Protein AF-K5YD12-F1 (afdb_monomer_lite)

Sequence (44 aa):
MLSQQQELPLSEYSSLYDIVVPQDNLLRRINDLVDFTFVYQELA

Foldseek 3Di:
DPPDPDPPPQPPCNVVCVVVPDCPDPVNVVVVVDDPVVVVVVVD

Organism: NCBI:txid999420

Structure (mmCIF, N/CA/C/O backbone):
data_AF-K5YD12-F1
#
_entry.id   AF-K5YD12-F1
#
loop_
_atom_site.group_PDB
_atom_site.id
_atom_site.type_symbol
_atom_site.label_atom_id
_atom_site.label_alt_id
_atom_site.label_comp_id
_atom_site.label_asym_id
_atom_site.label_entity_id
_atom_site.label_seq_id
_atom_site.pdbx_PDB_ins_code
_atom_site.Cartn_x
_atom_site.Cartn_y
_atom_site.Cartn_z
_atom_site.occupancy
_atom_site.B_iso_or_equiv
_atom_site.auth_seq_id
_atom_site.auth_comp_id
_atom_site.auth_asym_id
_atom_site.auth_atom_id
_atom_site.pdbx_PDB_model_num
ATOM 1 N N . MET A 1 1 ? -8.808 -4.977 24.407 1.00 61.09 1 MET A N 1
ATOM 2 C CA . MET A 1 1 ? -8.656 -3.846 23.473 1.00 61.09 1 MET A CA 1
ATOM 3 C C . MET A 1 1 ? -7.457 -4.159 22.610 1.00 61.09 1 MET A C 1
ATOM 5 O O . MET A 1 1 ? -6.380 -4.339 23.167 1.00 61.09 1 MET A O 1
ATOM 9 N N . LEU A 1 2 ? -7.653 -4.356 21.306 1.00 57.19 2 LEU A N 1
ATOM 10 C CA . LEU A 1 2 ? -6.522 -4.472 20.387 1.00 57.19 2 LEU A CA 1
ATOM 11 C C . LEU A 1 2 ? -5.762 -3.146 20.449 1.00 57.19 2 LEU A C 1
ATOM 13 O O . LEU A 1 2 ? -6.370 -2.080 20.350 1.00 57.19 2 LEU A O 1
ATOM 17 N N . SER A 1 3 ? -4.456 -3.208 20.679 1.00 67.25 3 SER A N 1
ATOM 18 C CA . SER A 1 3 ? -3.603 -2.029 20.606 1.00 67.25 3 SER A CA 1
ATOM 19 C C . SER A 1 3 ? -3.766 -1.427 19.216 1.00 67.25 3 SER A C 1
ATOM 21 O O . SER A 1 3 ? -3.548 -2.132 18.229 1.00 67.25 3 SER A O 1
ATOM 23 N N . GLN A 1 4 ? -4.172 -0.156 19.131 1.00 63.94 4 GLN A N 1
ATOM 24 C CA . GLN A 1 4 ? -4.156 0.555 17.856 1.00 63.94 4 GLN A CA 1
ATOM 25 C C . GLN A 1 4 ? -2.753 0.408 17.275 1.00 63.94 4 GLN A C 1
ATOM 27 O O . GLN A 1 4 ? -1.768 0.625 17.989 1.00 63.94 4 GLN A O 1
ATOM 32 N N . GLN A 1 5 ? -2.671 -0.044 16.024 1.00 60.56 5 GLN A N 1
ATOM 33 C CA . GLN A 1 5 ? -1.398 -0.200 15.343 1.00 60.56 5 GLN A CA 1
ATOM 34 C C . GLN A 1 5 ? -0.658 1.129 15.448 1.00 60.56 5 GLN A C 1
ATOM 36 O O . GLN A 1 5 ? -1.169 2.162 15.021 1.00 60.56 5 GLN A O 1
ATOM 41 N N . GLN A 1 6 ? 0.517 1.102 16.077 1.00 62.66 6 GLN A N 1
ATOM 42 C CA . GLN A 1 6 ? 1.410 2.248 16.061 1.00 62.66 6 GLN A CA 1
ATOM 43 C C . GLN A 1 6 ? 1.642 2.583 14.595 1.00 62.66 6 GLN A C 1
ATOM 45 O O . GLN A 1 6 ? 2.015 1.691 13.827 1.00 62.66 6 GLN A O 1
ATOM 50 N N . GLU A 1 7 ? 1.328 3.824 14.212 1.00 66.38 7 GLU A N 1
ATOM 51 C CA . GLU A 1 7 ? 1.576 4.319 12.863 1.00 66.38 7 GLU A CA 1
ATOM 52 C C . GLU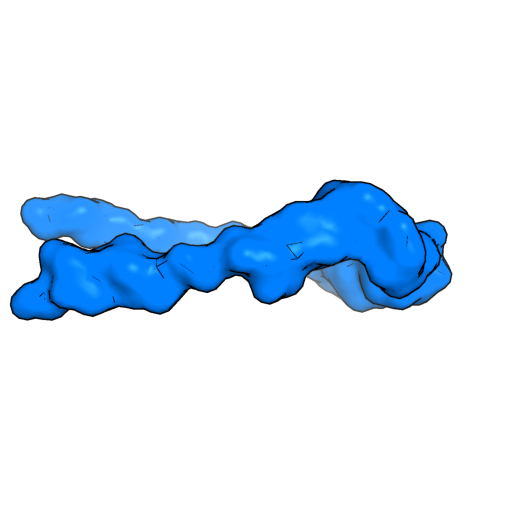 A 1 7 ? 2.981 3.875 12.471 1.00 66.38 7 GLU A C 1
ATOM 54 O O . GLU A 1 7 ? 3.952 4.170 13.173 1.00 66.38 7 GLU A O 1
ATOM 59 N N . LEU A 1 8 ? 3.072 3.066 11.412 1.00 71.06 8 LEU A N 1
ATOM 60 C CA . LEU A 1 8 ? 4.358 2.656 10.874 1.00 71.06 8 LEU A CA 1
ATOM 61 C C . LEU A 1 8 ? 5.087 3.955 10.532 1.00 71.06 8 LEU A C 1
ATOM 63 O O . LEU A 1 8 ? 4.567 4.694 9.693 1.00 71.06 8 LEU A O 1
ATOM 67 N N . PRO A 1 9 ? 6.232 4.273 11.167 1.00 68.56 9 PRO A N 1
ATOM 68 C CA . PRO A 1 9 ? 6.978 5.465 10.815 1.00 68.56 9 PRO A CA 1
ATOM 69 C C . PRO A 1 9 ? 7.467 5.261 9.386 1.00 68.56 9 PRO A C 1
ATOM 71 O O . PRO A 1 9 ? 8.427 4.529 9.129 1.00 68.56 9 PRO A O 1
ATOM 74 N N . LEU A 1 10 ? 6.728 5.834 8.439 1.00 76.25 10 LEU A N 1
ATOM 75 C CA . LEU A 1 10 ? 7.075 5.766 7.036 1.00 76.25 10 LEU A CA 1
ATOM 76 C C . LEU A 1 10 ? 8.419 6.470 6.878 1.00 76.25 10 LEU A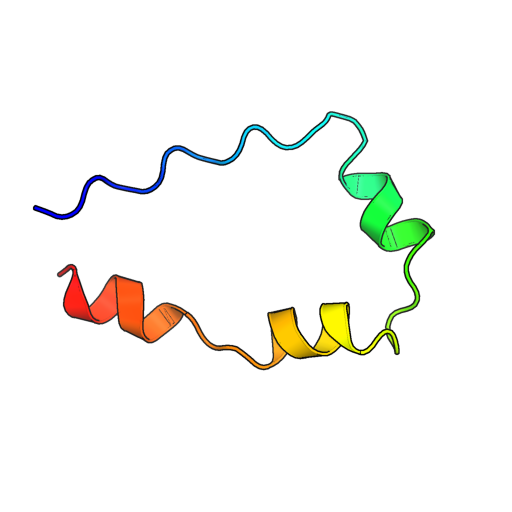 C 1
ATOM 78 O O . LEU A 1 10 ? 8.651 7.540 7.436 1.00 76.25 10 LEU A O 1
ATOM 82 N N . SER A 1 11 ? 9.325 5.845 6.131 1.00 80.38 11 SER A N 1
ATOM 83 C CA . SER A 1 11 ? 10.569 6.505 5.753 1.00 80.38 11 SER A CA 1
ATOM 84 C C . SER A 1 11 ? 10.247 7.799 4.998 1.00 80.38 11 SER A C 1
ATOM 86 O O . SER A 1 11 ? 9.295 7.836 4.214 1.00 80.38 11 SER A O 1
ATOM 88 N N . GLU A 1 12 ? 11.096 8.819 5.151 1.00 82.12 12 GLU A N 1
ATOM 89 C CA . GLU A 1 12 ? 11.102 10.041 4.324 1.00 82.12 12 GLU A CA 1
ATOM 90 C C . GLU A 1 12 ? 11.079 9.735 2.813 1.00 82.12 12 GLU A C 1
ATOM 92 O O . GLU A 1 12 ? 10.645 10.544 1.997 1.00 82.12 12 GLU A O 1
ATOM 97 N N . TYR A 1 13 ? 11.520 8.534 2.434 1.00 85.31 13 TYR A N 1
ATOM 98 C CA . TYR A 1 13 ? 11.567 8.047 1.061 1.00 85.31 13 TYR A CA 1
ATOM 99 C C . TYR A 1 13 ? 10.398 7.132 0.678 1.00 85.31 13 TYR A C 1
ATOM 101 O O . TYR A 1 13 ? 10.459 6.471 -0.355 1.00 85.31 13 TYR A O 1
ATOM 109 N N . SER A 1 14 ? 9.336 7.061 1.480 1.00 82.12 14 SER A N 1
ATOM 110 C CA . SER A 1 14 ? 8.141 6.261 1.166 1.00 82.12 14 SER A CA 1
ATOM 111 C C . SER A 1 14 ? 7.538 6.619 -0.196 1.00 82.12 14 SER A C 1
ATOM 113 O O . SER A 1 14 ? 7.117 5.730 -0.930 1.00 82.12 14 SER A O 1
ATOM 115 N N . SER A 1 15 ? 7.624 7.887 -0.598 1.00 84.81 15 SER A N 1
ATOM 116 C CA . SER A 1 15 ? 7.220 8.374 -1.923 1.00 84.81 15 SER A CA 1
ATOM 117 C C . SER A 1 15 ? 8.012 7.765 -3.089 1.00 84.81 15 SER A C 1
ATOM 119 O O . SER A 1 15 ? 7.513 7.728 -4.212 1.00 84.81 15 SER A O 1
ATOM 121 N N . LEU A 1 16 ? 9.221 7.233 -2.855 1.00 88.75 16 LEU A N 1
ATOM 122 C CA . LEU A 1 16 ? 9.970 6.511 -3.888 1.00 88.75 16 LEU A CA 1
ATOM 123 C C . LEU A 1 16 ? 9.270 5.214 -4.290 1.00 88.75 16 LEU A C 1
ATOM 125 O O . LEU A 1 16 ? 9.405 4.798 -5.438 1.00 88.75 16 LEU A O 1
ATOM 129 N N . TYR A 1 17 ? 8.512 4.588 -3.384 1.00 85.25 17 TYR A N 1
ATOM 130 C CA . TYR A 1 17 ? 7.743 3.386 -3.702 1.00 85.25 17 TYR A CA 1
ATOM 131 C C . TYR A 1 17 ? 6.782 3.645 -4.868 1.00 85.25 17 TYR A C 1
ATOM 133 O O . TYR A 1 17 ? 6.734 2.855 -5.809 1.00 85.25 17 TYR A O 1
ATOM 141 N N . ASP A 1 18 ? 6.106 4.796 -4.869 1.00 84.06 18 ASP A N 1
ATOM 142 C CA . ASP A 1 18 ? 5.156 5.167 -5.920 1.00 84.06 18 ASP A CA 1
ATOM 143 C C . ASP A 1 18 ? 5.805 5.416 -7.282 1.00 84.06 18 ASP A C 1
ATOM 145 O O . ASP A 1 18 ? 5.151 5.230 -8.310 1.00 84.06 18 ASP A O 1
ATOM 149 N N . ILE A 1 19 ? 7.076 5.824 -7.279 1.00 89.50 19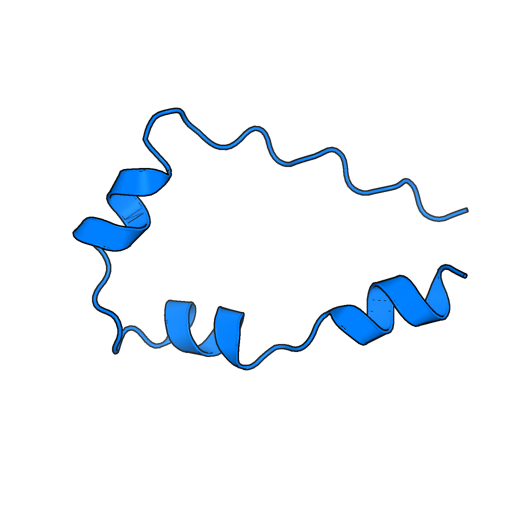 ILE A N 1
ATOM 150 C CA . ILE A 1 19 ? 7.853 6.160 -8.476 1.00 89.50 19 ILE A CA 1
ATOM 151 C C . ILE A 1 19 ? 8.541 4.915 -9.047 1.00 89.50 19 ILE A C 1
ATOM 153 O O . ILE A 1 19 ? 8.611 4.744 -10.263 1.00 89.50 19 ILE A O 1
ATOM 157 N N . VAL A 1 20 ? 9.077 4.056 -8.178 1.00 90.06 20 VAL A N 1
ATOM 158 C CA . VAL A 1 20 ? 9.913 2.910 -8.564 1.00 90.06 20 VAL A CA 1
ATOM 159 C C . VAL A 1 20 ? 9.076 1.663 -8.831 1.00 90.06 20 VAL A C 1
ATOM 161 O O . VAL A 1 20 ? 9.465 0.845 -9.665 1.00 90.06 20 VAL A O 1
ATOM 164 N N . VAL A 1 21 ? 7.939 1.497 -8.145 1.00 88.06 21 VAL A N 1
ATOM 165 C CA . VAL A 1 21 ? 7.081 0.316 -8.285 1.00 88.06 21 VAL A CA 1
ATOM 166 C C . VAL A 1 21 ? 5.942 0.604 -9.269 1.00 88.06 21 VAL A C 1
ATOM 168 O O . VAL A 1 21 ? 5.054 1.407 -8.965 1.00 88.06 21 VAL A O 1
ATOM 171 N N . PRO A 1 22 ? 5.914 -0.076 -10.431 1.00 88.94 22 PRO A N 1
ATOM 172 C CA . PRO A 1 22 ? 4.857 0.087 -11.422 1.00 88.94 22 PRO A CA 1
ATOM 173 C C . PRO A 1 22 ? 3.452 -0.164 -10.856 1.00 88.94 22 PRO A C 1
ATOM 175 O O . PRO A 1 22 ? 3.258 -1.004 -9.978 1.00 88.94 22 PRO A O 1
ATOM 178 N N . GLN A 1 23 ? 2.450 0.531 -11.399 1.00 83.94 23 GLN A N 1
ATOM 179 C CA . GLN A 1 23 ? 1.040 0.385 -10.995 1.00 83.94 23 GLN A CA 1
ATOM 180 C C . GLN A 1 23 ? 0.475 -1.017 -11.283 1.00 83.94 23 GLN A C 1
ATOM 182 O O . GLN A 1 23 ? -0.488 -1.466 -10.666 1.00 83.94 23 GLN A O 1
ATOM 187 N N . ASP A 1 24 ? 1.061 -1.735 -12.238 1.00 87.62 24 ASP A N 1
ATOM 188 C CA . A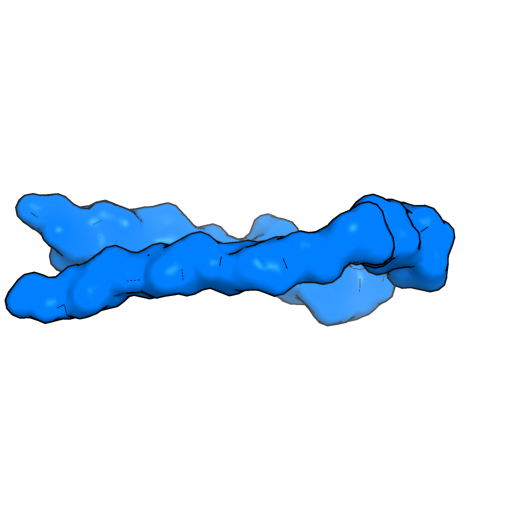SP A 1 24 ? 0.697 -3.109 -12.562 1.00 87.62 24 ASP A CA 1
ATOM 189 C C . ASP A 1 24 ? 1.390 -4.156 -11.682 1.00 87.62 24 ASP A C 1
ATOM 191 O O . ASP A 1 24 ? 1.101 -5.348 -11.815 1.00 87.62 24 ASP A O 1
ATOM 195 N N . ASN A 1 25 ? 2.244 -3.727 -10.747 1.00 89.94 25 ASN A N 1
ATOM 196 C CA . ASN A 1 25 ? 2.887 -4.620 -9.801 1.00 89.94 25 ASN A CA 1
ATOM 197 C C . ASN A 1 25 ? 1.841 -5.381 -8.976 1.00 89.94 25 ASN A C 1
ATOM 199 O O . ASN A 1 25 ? 0.952 -4.798 -8.354 1.00 89.94 25 ASN A O 1
ATOM 203 N N . LEU A 1 26 ? 1.988 -6.704 -8.942 1.00 87.00 26 LEU A N 1
ATOM 204 C CA . LEU A 1 26 ? 1.061 -7.602 -8.264 1.00 87.00 26 LEU A CA 1
ATOM 205 C C . LEU A 1 26 ? 0.878 -7.255 -6.778 1.00 87.00 26 LEU A C 1
ATOM 207 O O . LEU A 1 26 ? -0.247 -7.273 -6.295 1.00 87.00 26 LEU A O 1
ATOM 211 N N . LEU A 1 27 ? 1.955 -6.919 -6.060 1.00 83.50 27 LEU A N 1
ATOM 212 C CA . LEU A 1 27 ? 1.889 -6.602 -4.628 1.00 83.50 27 LEU A CA 1
ATOM 213 C C . LEU A 1 27 ? 1.155 -5.284 -4.375 1.00 83.50 27 LEU A C 1
ATOM 215 O O . LEU A 1 27 ? 0.378 -5.189 -3.430 1.00 83.50 27 LEU A O 1
ATOM 219 N N . ARG A 1 28 ? 1.352 -4.292 -5.250 1.00 85.19 28 ARG A N 1
ATOM 220 C CA . ARG A 1 28 ? 0.622 -3.022 -5.193 1.00 85.19 28 ARG A CA 1
ATOM 221 C C . ARG A 1 28 ? -0.876 -3.243 -5.398 1.00 85.19 28 ARG A C 1
ATOM 223 O O . ARG A 1 28 ? -1.678 -2.792 -4.593 1.00 85.19 28 ARG A O 1
ATOM 230 N N . ARG A 1 29 ? -1.233 -4.058 -6.395 1.00 83.38 29 ARG A N 1
ATOM 231 C CA . ARG A 1 29 ? -2.625 -4.460 -6.634 1.00 83.38 29 ARG A CA 1
ATOM 232 C C . ARG A 1 29 ? -3.222 -5.232 -5.464 1.00 83.38 29 ARG A C 1
ATOM 234 O O . ARG A 1 29 ? -4.391 -5.049 -5.171 1.00 83.38 29 ARG A O 1
ATOM 241 N N . ILE A 1 30 ? -2.449 -6.086 -4.793 1.00 84.44 30 ILE A N 1
ATOM 242 C CA . ILE A 1 30 ? -2.921 -6.792 -3.594 1.00 84.44 30 ILE A CA 1
ATOM 243 C C . ILE A 1 30 ? -3.271 -5.792 -2.486 1.00 84.44 30 ILE A C 1
ATOM 245 O O . ILE A 1 30 ? -4.319 -5.948 -1.873 1.00 84.44 30 ILE A O 1
ATOM 249 N N . ASN A 1 31 ? -2.464 -4.749 -2.266 1.00 75.38 31 ASN A N 1
ATOM 250 C CA . ASN A 1 31 ? -2.795 -3.714 -1.279 1.00 75.38 31 ASN A CA 1
ATOM 251 C C . ASN A 1 31 ? -4.105 -2.981 -1.610 1.00 75.38 31 ASN A C 1
ATOM 253 O O . ASN A 1 31 ? -4.874 -2.700 -0.700 1.00 75.38 31 ASN A O 1
ATOM 257 N N . ASP A 1 32 ? -4.380 -2.719 -2.891 1.00 75.56 32 ASP A N 1
ATOM 258 C CA . ASP A 1 32 ? -5.621 -2.056 -3.319 1.00 75.56 32 ASP A CA 1
ATOM 259 C C . ASP A 1 32 ? -6.847 -2.988 -3.276 1.00 75.56 32 ASP A C 1
ATOM 261 O O . ASP A 1 32 ? -7.979 -2.538 -3.105 1.00 75.56 32 ASP A O 1
ATOM 265 N N . LEU A 1 33 ? -6.639 -4.294 -3.470 1.00 78.25 33 LEU A N 1
ATOM 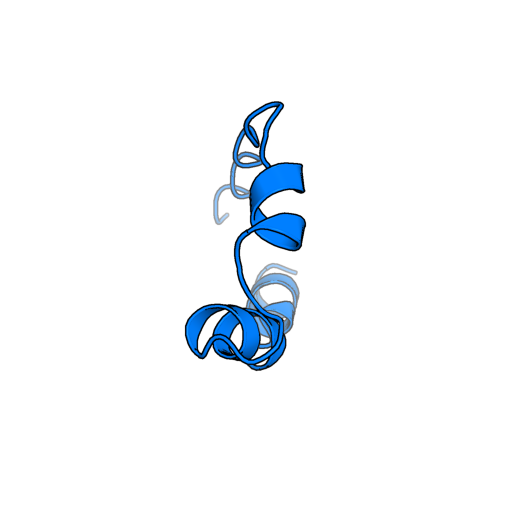266 C CA . LEU A 1 33 ? -7.703 -5.304 -3.495 1.00 78.25 33 LEU A CA 1
ATOM 267 C C . LEU A 1 33 ? -8.095 -5.799 -2.100 1.00 78.25 33 LEU A C 1
ATOM 269 O O . LEU A 1 33 ? -9.184 -6.353 -1.939 1.00 78.25 33 LEU A O 1
ATOM 273 N N . VAL A 1 34 ? -7.215 -5.657 -1.108 1.00 75.38 34 VAL A N 1
ATOM 274 C CA . VAL A 1 34 ? -7.492 -6.096 0.260 1.00 75.38 34 VAL A CA 1
ATOM 275 C C . VAL A 1 34 ? -8.139 -4.954 1.033 1.00 75.38 34 VAL A C 1
ATOM 277 O O . VAL A 1 34 ? -7.483 -4.028 1.501 1.00 75.38 34 VAL A O 1
ATOM 280 N N . ASP A 1 35 ? -9.454 -5.052 1.190 1.00 74.69 35 ASP A N 1
ATOM 281 C CA . ASP A 1 35 ? -10.224 -4.141 2.023 1.00 74.69 35 ASP A CA 1
ATOM 282 C C . ASP A 1 35 ? -10.032 -4.474 3.515 1.00 74.69 35 ASP A C 1
ATOM 284 O O . ASP A 1 35 ? -10.604 -5.426 4.049 1.00 74.69 35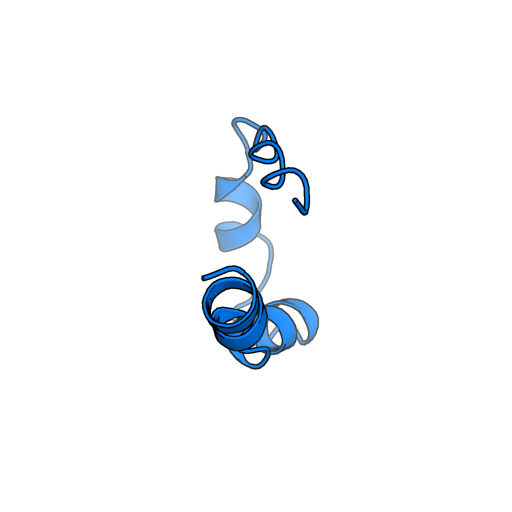 ASP A O 1
ATOM 288 N N . PHE A 1 36 ? -9.214 -3.675 4.203 1.00 75.94 36 PHE A N 1
ATOM 289 C CA . PHE A 1 36 ? -9.000 -3.784 5.649 1.00 75.94 36 PHE A CA 1
ATOM 290 C C . PHE A 1 36 ? -10.053 -3.039 6.486 1.00 75.94 36 PHE A C 1
ATOM 292 O O . PHE A 1 36 ? -9.936 -3.014 7.714 1.00 75.94 36 PHE A O 1
ATOM 299 N N . THR A 1 37 ? -11.096 -2.455 5.880 1.00 77.44 37 THR A N 1
ATOM 300 C CA . THR A 1 37 ? -12.158 -1.757 6.632 1.00 77.44 37 THR A CA 1
ATOM 301 C C . THR A 1 37 ? -12.854 -2.666 7.644 1.00 77.44 37 THR A C 1
ATOM 303 O O . THR A 1 37 ? -13.188 -2.199 8.732 1.00 77.44 37 THR A O 1
ATOM 306 N N . PHE A 1 38 ? -12.971 -3.967 7.349 1.00 78.81 38 PHE A N 1
ATOM 307 C CA . PHE A 1 38 ? -13.467 -5.000 8.270 1.00 78.81 38 PHE A CA 1
ATOM 308 C C . PHE A 1 38 ? -12.764 -4.964 9.638 1.00 78.81 38 PHE A C 1
ATOM 310 O O . PHE A 1 38 ? -13.421 -5.065 10.671 1.00 78.81 38 PHE A O 1
ATOM 317 N N . VAL A 1 39 ? -11.442 -4.760 9.668 1.00 77.38 39 VAL A N 1
ATOM 318 C CA . VAL A 1 39 ? -10.677 -4.743 10.925 1.00 77.38 39 VAL A CA 1
ATOM 319 C C . VAL A 1 39 ? -11.100 -3.560 11.794 1.00 77.38 39 VAL A C 1
ATOM 321 O O . VAL A 1 39 ? -11.254 -3.711 12.999 1.00 77.38 39 VAL A O 1
ATOM 324 N N . TYR A 1 40 ? -11.335 -2.393 11.194 1.00 74.31 40 TYR A N 1
ATOM 325 C CA . TYR A 1 40 ? -11.797 -1.210 11.923 1.00 74.31 40 TYR A CA 1
ATOM 326 C C . TYR A 1 40 ? -13.261 -1.319 12.363 1.00 74.31 40 TYR A C 1
ATOM 328 O O . TYR A 1 40 ? -13.617 -0.773 13.403 1.00 74.31 40 TYR A O 1
ATOM 336 N N . GLN A 1 41 ? -14.098 -2.026 11.597 1.00 78.56 41 GLN A N 1
ATOM 337 C CA . GLN A 1 41 ? -15.504 -2.259 11.941 1.00 78.56 41 GLN A CA 1
ATOM 338 C C . GLN A 1 41 ? -15.659 -3.200 13.142 1.00 78.56 41 GLN A C 1
ATOM 340 O O . GLN A 1 41 ? -16.487 -2.931 14.002 1.00 78.56 41 GLN A O 1
ATOM 345 N N . GLU A 1 42 ? -14.846 -4.255 13.234 1.00 78.50 42 GLU A N 1
ATOM 346 C CA . GLU A 1 42 ? -14.857 -5.202 14.365 1.00 78.50 42 GLU A CA 1
ATOM 347 C C . GLU A 1 42 ? -14.194 -4.647 15.640 1.00 78.50 42 GLU A C 1
ATOM 349 O O . GLU A 1 42 ? -14.330 -5.216 16.722 1.00 78.50 42 GLU A O 1
ATOM 354 N N . LEU A 1 43 ? -13.432 -3.555 15.524 1.00 67.75 43 LEU A N 1
ATOM 355 C CA . LEU A 1 43 ? -12.808 -2.876 16.663 1.00 67.75 43 LEU A CA 1
ATOM 356 C C . LEU A 1 43 ? -13.731 -1.864 17.363 1.00 67.75 43 LEU A C 1
ATOM 358 O O . LEU A 1 43 ? -13.362 -1.395 18.445 1.00 67.75 43 LEU A O 1
ATOM 362 N N . ALA A 1 44 ? -14.871 -1.517 16.754 1.00 57.75 44 ALA A N 1
ATOM 363 C CA . ALA A 1 44 ? -15.896 -0.626 17.307 1.00 57.75 44 ALA A CA 1
ATOM 364 C C . ALA A 1 44 ? -16.825 -1.356 18.291 1.00 57.75 44 ALA A C 1
ATOM 366 O O . ALA A 1 44 ? -17.190 -0.725 19.311 1.00 57.75 44 ALA A O 1
#

pLDDT: mean 77.61, std 9.24, range [57.19, 90.06]

Secondary structure (DSSP, 8-state):
-PPPPP-----TTTHHHHHHS-TT-HHHHHHHH--THHHHHHT-

Radius of gyration: 13.86 Å; chains: 1; bounding box: 28×18×36 Å